Protein AF-A0A2T4TFF2-F1 (afdb_monomer)

Secondary structure (DSSP, 8-state):
--HHHHHHHHHHHHHHHHHHHH------------SS---SEEEEEEEEETTEEEEEEEEEETTEEEEEEEEE-TTS-EEEEEEEEEETTEEEEEEEEEETTTTEEEEEEEETTTTEEEEE------EEE-GGG-BTTTTEEEEEETTS--EEEEEEEE--

Structure (mmCIF, N/CA/C/O backbone):
data_AF-A0A2T4TFF2-F1
#
_entry.id   AF-A0A2T4TFF2-F1
#
loop_
_atom_site.group_PDB
_atom_site.id
_atom_site.type_symbol
_atom_site.label_atom_id
_atom_site.label_alt_id
_atom_site.label_comp_id
_atom_site.label_asym_id
_atom_site.label_entity_id
_atom_site.label_seq_id
_atom_site.pdbx_PDB_ins_code
_atom_site.Cartn_x
_atom_site.Cartn_y
_atom_site.Cartn_z
_atom_site.occupancy
_atom_site.B_iso_or_equiv
_atom_site.auth_seq_id
_atom_site.auth_comp_id
_atom_site.auth_asym_id
_atom_site.auth_atom_id
_atom_site.pdbx_PDB_model_num
ATOM 1 N N . MET A 1 1 ? 38.385 -57.425 -26.312 1.00 52.62 1 MET A N 1
ATOM 2 C CA . MET A 1 1 ? 38.291 -55.953 -26.144 1.00 52.62 1 MET A CA 1
ATOM 3 C C . MET A 1 1 ? 36.878 -55.420 -25.819 1.00 52.62 1 MET A C 1
ATOM 5 O O . MET A 1 1 ? 36.681 -54.221 -25.889 1.00 52.62 1 MET A O 1
ATOM 9 N N . MET A 1 2 ? 35.901 -56.238 -25.387 1.00 53.09 2 MET A N 1
ATOM 10 C CA . MET A 1 2 ? 34.510 -55.776 -25.140 1.00 53.09 2 MET A CA 1
ATOM 11 C C . MET A 1 2 ? 34.148 -55.536 -23.656 1.00 53.09 2 MET A C 1
ATOM 13 O O . MET A 1 2 ? 33.070 -55.033 -23.362 1.00 53.09 2 MET A O 1
ATOM 17 N N . LYS A 1 3 ? 35.029 -55.869 -22.697 1.00 48.22 3 LYS A N 1
ATOM 18 C CA . LYS A 1 3 ? 34.726 -55.764 -21.251 1.00 48.22 3 LYS A CA 1
ATOM 19 C C . LYS A 1 3 ? 34.792 -54.330 -20.701 1.00 48.22 3 LYS A C 1
ATOM 21 O O . LYS A 1 3 ? 34.087 -54.015 -19.749 1.00 48.22 3 LYS A O 1
ATOM 26 N N . HIS A 1 4 ? 35.584 -53.449 -21.315 1.00 52.84 4 HIS A N 1
ATOM 27 C CA . HIS A 1 4 ? 35.738 -52.065 -20.844 1.00 52.84 4 HIS A CA 1
ATOM 28 C C . HIS A 1 4 ? 34.588 -51.141 -21.272 1.00 52.84 4 HIS A C 1
ATOM 30 O O . HIS A 1 4 ? 34.304 -50.176 -20.571 1.00 52.84 4 HIS A O 1
ATOM 36 N N . TYR A 1 5 ? 33.872 -51.472 -22.353 1.00 56.56 5 TYR A N 1
ATOM 37 C CA . TYR A 1 5 ? 32.703 -50.703 -22.799 1.00 56.56 5 TYR A CA 1
ATOM 38 C C . TYR A 1 5 ? 31.529 -50.816 -21.822 1.00 56.56 5 TYR A C 1
ATOM 40 O O . TYR A 1 5 ? 30.890 -49.817 -21.508 1.00 56.56 5 TYR A O 1
ATOM 48 N N . TYR A 1 6 ? 31.294 -52.014 -21.278 1.00 58.41 6 TYR A N 1
ATOM 49 C CA . TYR A 1 6 ? 30.244 -52.233 -20.281 1.00 58.41 6 TYR A CA 1
ATOM 50 C C . TYR A 1 6 ? 30.529 -51.501 -18.967 1.00 58.41 6 TYR A C 1
ATOM 52 O O . TYR A 1 6 ? 29.621 -50.927 -18.375 1.00 58.41 6 TYR A O 1
ATOM 60 N N . SER A 1 7 ? 31.796 -51.464 -18.543 1.00 57.34 7 SER A N 1
ATOM 61 C CA . SER A 1 7 ? 32.205 -50.744 -17.333 1.00 57.34 7 SER A CA 1
ATOM 62 C C . SER A 1 7 ? 32.054 -49.228 -17.477 1.00 57.34 7 SER A C 1
ATOM 64 O O . SER A 1 7 ? 31.716 -48.571 -16.498 1.00 57.34 7 SER A O 1
ATOM 66 N N . LEU A 1 8 ? 32.287 -48.680 -18.675 1.00 60.03 8 LEU A N 1
ATOM 67 C CA . LEU A 1 8 ? 32.142 -47.249 -18.953 1.00 60.03 8 LEU A CA 1
ATOM 68 C C . LEU A 1 8 ? 30.665 -46.831 -19.075 1.00 60.03 8 LEU A C 1
ATOM 70 O O . LEU A 1 8 ? 30.278 -45.755 -18.633 1.00 60.03 8 LEU A O 1
ATOM 74 N N . LEU A 1 9 ? 29.813 -47.695 -19.636 1.00 61.06 9 LEU A N 1
ATOM 75 C CA . LEU A 1 9 ? 28.369 -47.450 -19.691 1.00 61.06 9 LEU A CA 1
ATOM 76 C C . LEU A 1 9 ? 27.735 -47.479 -18.294 1.00 61.06 9 LEU A C 1
ATOM 78 O O . LEU A 1 9 ? 26.882 -46.647 -17.991 1.00 61.06 9 LEU A O 1
ATOM 82 N N . LEU A 1 10 ? 28.182 -48.391 -17.424 1.00 60.69 10 LEU A N 1
ATOM 83 C CA . LEU A 1 10 ? 27.663 -48.495 -16.059 1.00 60.69 10 LEU A CA 1
ATOM 84 C C . LEU A 1 10 ? 28.016 -47.264 -15.208 1.00 60.69 10 LEU A C 1
ATOM 86 O O . LEU A 1 10 ? 27.195 -46.817 -14.408 1.00 60.69 10 LEU A O 1
ATOM 90 N N . THR A 1 11 ? 29.207 -46.683 -15.399 1.00 60.75 11 THR A N 1
ATOM 91 C CA . THR A 1 11 ? 29.626 -45.473 -14.675 1.00 60.75 11 THR A CA 1
ATOM 92 C C . THR A 1 11 ? 28.883 -44.222 -15.144 1.00 60.75 11 THR A C 1
ATOM 94 O O . THR A 1 11 ? 28.524 -43.395 -14.308 1.00 60.75 11 THR A O 1
ATOM 97 N N . ILE A 1 12 ? 28.573 -44.100 -16.441 1.00 63.16 12 ILE A N 1
ATOM 98 C CA . ILE A 1 12 ? 27.781 -42.977 -16.975 1.00 63.16 12 ILE A CA 1
ATOM 99 C C . ILE A 1 12 ? 26.330 -43.037 -16.472 1.00 63.16 12 ILE A C 1
ATOM 101 O O . ILE A 1 12 ? 25.788 -42.018 -16.043 1.00 63.16 12 ILE A O 1
ATOM 105 N N . VAL A 1 13 ? 25.715 -44.226 -16.442 1.00 61.75 13 VAL A N 1
ATOM 106 C CA . VAL A 1 13 ? 24.350 -44.401 -15.908 1.00 61.75 13 VAL A CA 1
ATOM 107 C C . VAL A 1 13 ? 24.291 -44.059 -14.415 1.00 61.75 13 VAL A C 1
ATOM 109 O O . VAL A 1 13 ? 23.373 -43.354 -13.991 1.00 61.75 13 VAL A O 1
ATOM 112 N N . LEU A 1 14 ? 25.296 -44.460 -13.623 1.00 58.66 14 LEU A N 1
ATOM 113 C CA . LEU A 1 14 ? 25.365 -44.080 -12.208 1.00 58.66 14 LEU A CA 1
ATOM 114 C C . LEU A 1 14 ? 25.506 -42.558 -12.023 1.00 58.66 14 LEU A C 1
ATOM 116 O O . LEU A 1 14 ? 24.839 -41.992 -11.159 1.00 58.66 14 LEU A O 1
ATOM 120 N N . LEU A 1 15 ? 26.308 -41.876 -12.852 1.00 56.28 15 LEU A N 1
ATOM 121 C CA . LEU A 1 15 ? 26.469 -40.417 -12.780 1.00 56.28 15 LEU A CA 1
ATOM 122 C C . LEU A 1 15 ? 25.174 -39.659 -13.130 1.00 56.28 15 LEU A C 1
ATOM 124 O O . LEU A 1 15 ? 24.888 -38.617 -12.533 1.00 56.28 15 LEU A O 1
ATOM 128 N N . CYS A 1 16 ? 24.360 -40.179 -14.055 1.00 55.25 16 CYS A N 1
ATOM 129 C CA . CYS A 1 16 ? 23.047 -39.610 -14.371 1.00 55.25 16 CYS A CA 1
ATOM 130 C C . CYS A 1 16 ? 22.041 -39.795 -13.223 1.00 55.25 16 CYS A C 1
ATOM 132 O O . CYS A 1 16 ? 21.279 -38.873 -12.932 1.00 55.25 16 CYS A O 1
ATOM 134 N N . CYS A 1 17 ? 22.063 -40.930 -12.517 1.00 54.12 17 CYS A N 1
ATOM 135 C CA . CYS A 1 17 ? 21.181 -41.161 -11.367 1.00 54.12 17 CYS A CA 1
ATOM 136 C C . CYS A 1 17 ? 21.509 -40.252 -10.169 1.00 54.12 17 CYS A C 1
ATOM 138 O O . CYS A 1 17 ? 20.595 -39.792 -9.478 1.00 54.12 17 CYS A O 1
ATOM 140 N N . VAL A 1 18 ? 22.788 -39.935 -9.937 1.00 53.62 18 VAL A N 1
ATOM 141 C CA . VAL A 1 18 ? 23.190 -39.037 -8.838 1.00 53.62 18 VAL A CA 1
ATOM 142 C C . VAL A 1 18 ? 22.816 -37.576 -9.141 1.00 53.62 18 VAL A C 1
ATOM 144 O O . VAL A 1 18 ? 22.307 -36.886 -8.259 1.00 53.62 18 VAL A O 1
ATOM 147 N N . ASN A 1 19 ? 22.931 -37.120 -10.395 1.00 47.19 19 ASN A N 1
ATOM 148 C CA . ASN A 1 19 ? 22.539 -35.753 -10.782 1.00 47.19 19 ASN A CA 1
ATOM 149 C C . ASN A 1 19 ? 21.015 -35.552 -10.911 1.00 47.19 19 ASN A C 1
ATOM 151 O O . ASN A 1 19 ? 20.511 -34.456 -10.649 1.00 47.19 19 ASN A O 1
ATOM 155 N N . LEU A 1 20 ? 20.254 -36.609 -11.225 1.00 44.94 20 LEU A N 1
ATOM 156 C CA . LEU A 1 20 ? 18.786 -36.559 -11.189 1.00 44.94 20 LEU A CA 1
ATOM 157 C C . LEU A 1 20 ? 18.250 -36.489 -9.746 1.00 44.94 20 LEU A C 1
ATOM 159 O O . LEU A 1 20 ? 17.189 -35.917 -9.499 1.00 44.94 20 LEU A O 1
ATOM 163 N N . SER A 1 21 ? 19.013 -37.016 -8.785 1.00 44.88 21 SER A N 1
ATOM 164 C CA . SER A 1 21 ? 18.689 -36.956 -7.354 1.00 44.88 21 SER A CA 1
ATOM 165 C C . SER A 1 21 ? 19.014 -35.594 -6.727 1.00 44.88 21 SER A C 1
ATOM 167 O O . SER A 1 21 ? 18.373 -35.206 -5.752 1.00 44.88 21 SER A O 1
ATOM 169 N N . TYR A 1 22 ? 19.960 -34.842 -7.306 1.00 42.34 22 TYR A N 1
ATOM 170 C CA . TYR A 1 22 ? 20.359 -33.507 -6.835 1.00 42.34 22 TYR A CA 1
ATOM 171 C C . TYR A 1 22 ? 19.559 -32.352 -7.463 1.00 42.34 22 TYR A C 1
ATOM 173 O O . TYR A 1 22 ? 19.599 -31.232 -6.964 1.00 42.34 22 TYR A O 1
ATOM 181 N N . SER A 1 23 ? 18.761 -32.621 -8.503 1.00 43.69 23 SER A N 1
ATOM 182 C CA . SER A 1 23 ? 17.867 -31.624 -9.124 1.00 43.69 23 SER A CA 1
ATOM 183 C C . SER A 1 23 ? 16.531 -31.443 -8.393 1.00 43.69 23 SER A C 1
ATOM 185 O O . SER A 1 23 ? 15.628 -30.778 -8.895 1.00 43.69 23 SER A O 1
ATOM 187 N N . ARG A 1 24 ? 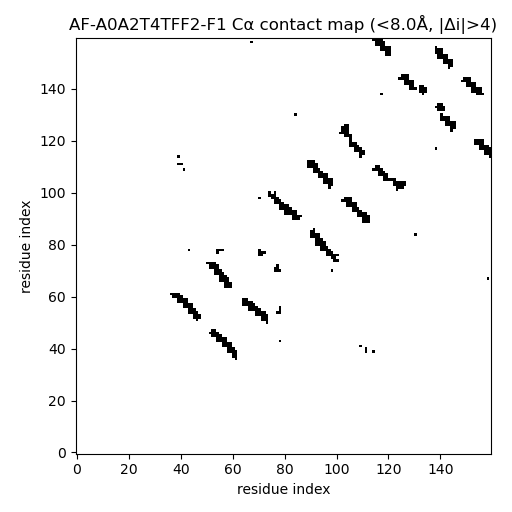16.388 -31.976 -7.175 1.00 41.44 24 ARG A N 1
ATOM 188 C CA . ARG A 1 24 ? 15.315 -31.569 -6.258 1.00 41.44 24 ARG A CA 1
ATOM 189 C C . ARG A 1 24 ? 15.812 -30.472 -5.324 1.00 41.44 24 ARG A C 1
ATOM 191 O O . ARG A 1 24 ? 15.726 -30.592 -4.104 1.00 41.44 24 ARG A O 1
ATOM 198 N N . VAL A 1 25 ? 16.281 -29.370 -5.914 1.00 41.53 25 VAL A N 1
ATOM 199 C CA . VAL A 1 25 ? 16.100 -28.067 -5.271 1.00 41.53 25 VAL A CA 1
ATOM 200 C C . VAL A 1 25 ? 14.594 -27.915 -5.140 1.00 41.53 25 VAL A C 1
ATOM 202 O O . VAL A 1 25 ? 13.861 -27.839 -6.124 1.00 41.53 25 VAL A O 1
ATOM 205 N N . LEU A 1 26 ? 14.150 -28.046 -3.897 1.00 41.81 26 LEU A N 1
ATOM 206 C CA . LEU A 1 26 ? 12.778 -27.872 -3.469 1.00 41.81 26 LEU A CA 1
ATOM 207 C C . LEU A 1 26 ? 12.186 -26.658 -4.205 1.00 41.81 26 LEU A C 1
ATOM 209 O O . LEU A 1 26 ? 12.768 -25.576 -4.095 1.00 41.81 26 LEU A O 1
ATOM 213 N N . PRO A 1 27 ? 11.016 -26.752 -4.872 1.00 44.62 27 PRO A N 1
ATOM 214 C CA . PRO A 1 27 ? 10.168 -25.573 -4.878 1.00 44.62 27 PRO A CA 1
ATOM 215 C C . PRO A 1 27 ? 10.025 -25.225 -3.401 1.00 44.62 27 PRO A C 1
ATOM 217 O O . PRO A 1 27 ? 9.722 -26.127 -2.607 1.00 44.62 27 PRO A O 1
ATOM 220 N N . HIS A 1 28 ? 10.351 -23.985 -3.017 1.00 41.31 28 HIS A N 1
ATOM 221 C CA . HIS A 1 28 ? 10.039 -23.472 -1.689 1.00 41.31 28 HIS A CA 1
ATOM 222 C C . HIS A 1 28 ? 8.700 -24.075 -1.307 1.00 41.31 28 HIS A C 1
ATOM 224 O O . HIS A 1 28 ? 7.711 -23.862 -2.012 1.00 41.31 28 HIS A O 1
ATOM 230 N N . LYS A 1 29 ? 8.702 -24.943 -0.286 1.00 37.41 29 LYS A N 1
ATOM 231 C CA . LYS A 1 29 ? 7.467 -25.469 0.265 1.00 37.41 29 LYS A CA 1
ATOM 232 C C . LYS A 1 29 ? 6.663 -24.219 0.566 1.00 37.41 29 LYS A C 1
ATOM 234 O O . LYS A 1 29 ? 6.981 -23.507 1.516 1.00 37.41 29 LYS A O 1
ATOM 239 N N . ALA A 1 30 ? 5.653 -23.948 -0.257 1.00 47.34 30 ALA A N 1
ATOM 240 C CA . ALA A 1 30 ? 4.482 -23.260 0.209 1.00 47.34 30 ALA A CA 1
ATOM 241 C C . ALA A 1 30 ? 4.091 -24.088 1.424 1.00 47.34 30 ALA A C 1
ATOM 243 O O . ALA A 1 30 ? 3.676 -25.244 1.301 1.00 47.34 30 ALA A O 1
ATOM 244 N N . VAL A 1 31 ? 4.409 -23.564 2.605 1.00 38.59 31 VAL A N 1
ATOM 245 C CA . VAL A 1 31 ? 3.876 -24.079 3.847 1.00 38.59 31 VAL A CA 1
ATOM 246 C C . VAL A 1 31 ? 2.384 -23.896 3.655 1.00 38.59 31 VAL A C 1
ATOM 248 O O . VAL A 1 31 ? 1.858 -22.801 3.821 1.00 38.59 31 VAL A O 1
ATOM 251 N N . ALA A 1 32 ? 1.722 -24.950 3.181 1.00 43.22 32 ALA A N 1
ATOM 252 C CA . ALA A 1 32 ? 0.289 -25.073 3.252 1.00 43.22 32 ALA A CA 1
ATOM 253 C C . ALA A 1 32 ? 0.003 -25.162 4.746 1.00 43.22 32 ALA A C 1
ATOM 255 O O . ALA A 1 32 ? -0.005 -26.238 5.345 1.00 43.22 32 ALA A O 1
ATOM 256 N N . SER A 1 33 ? -0.101 -23.992 5.370 1.00 36.62 33 SER A N 1
ATOM 257 C CA . SER A 1 33 ? -0.682 -23.861 6.683 1.00 36.62 33 SER A CA 1
ATOM 258 C C . SER A 1 33 ? -2.051 -24.530 6.611 1.00 36.62 33 SER A C 1
ATOM 260 O O . SER A 1 33 ? -2.828 -24.332 5.673 1.00 36.62 33 SER A O 1
ATOM 262 N N . SER A 1 34 ? -2.286 -25.416 7.576 1.00 35.25 34 SER A N 1
ATOM 263 C CA . SER A 1 34 ? -3.568 -26.064 7.839 1.00 35.25 34 SER A CA 1
ATOM 264 C C . SER A 1 34 ? -4.727 -25.076 7.622 1.00 35.25 34 SER A C 1
ATOM 266 O O . SER A 1 34 ? -4.567 -23.902 7.966 1.00 35.25 34 SER A O 1
ATOM 268 N N . PRO A 1 35 ? -5.901 -25.488 7.098 1.00 45.00 35 PRO A N 1
ATOM 269 C CA . PRO A 1 35 ? -7.050 -24.603 6.921 1.00 45.00 35 PRO A CA 1
ATOM 270 C C . PRO A 1 35 ? -7.717 -24.306 8.276 1.00 45.00 35 PRO A C 1
ATOM 272 O O . PRO A 1 35 ? -8.910 -24.512 8.467 1.00 45.00 35 PRO A O 1
ATOM 275 N N . GLN A 1 36 ? -6.943 -23.829 9.244 1.00 42.03 36 GLN A N 1
ATOM 276 C CA . GLN A 1 36 ? -7.423 -23.240 10.477 1.00 42.03 36 GLN A CA 1
ATOM 277 C C . GLN A 1 36 ? -7.557 -21.745 10.218 1.00 42.03 36 GLN A C 1
ATOM 279 O O . GLN A 1 36 ? -6.587 -21.008 10.310 1.00 42.03 36 GLN A O 1
ATOM 284 N N . HIS A 1 37 ? -8.765 -21.327 9.827 1.00 44.41 37 HIS A N 1
ATOM 285 C CA . HIS A 1 37 ? -9.207 -19.931 9.863 1.00 44.41 37 HIS A CA 1
ATOM 286 C C . HIS A 1 37 ? -8.152 -18.923 9.365 1.00 44.41 37 HIS A C 1
ATOM 288 O O . HIS A 1 37 ? -7.603 -18.161 10.155 1.00 44.41 37 HIS A O 1
ATOM 294 N N . ALA A 1 38 ? -7.865 -18.896 8.057 1.00 53.94 38 ALA A N 1
ATOM 295 C CA . ALA A 1 38 ? -7.056 -17.814 7.496 1.00 53.94 38 ALA A CA 1
ATOM 296 C C . ALA A 1 38 ? -7.734 -16.478 7.845 1.00 53.94 38 ALA A C 1
ATOM 298 O O . AL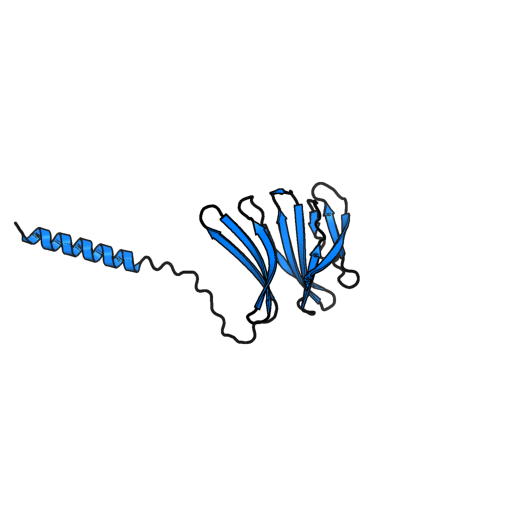A A 1 38 ? -8.815 -16.166 7.335 1.00 53.94 38 ALA A O 1
ATOM 299 N N . SER A 1 39 ? -7.148 -15.750 8.797 1.00 77.44 39 SER A N 1
ATOM 300 C CA . SER A 1 39 ? -7.603 -14.428 9.205 1.00 77.44 39 SER A CA 1
ATOM 301 C C . SER A 1 39 ? -7.479 -13.490 8.011 1.00 77.44 39 SER A C 1
ATOM 303 O O . SER A 1 39 ? -6.623 -13.677 7.145 1.00 77.44 39 SER A O 1
ATOM 305 N N . LYS A 1 40 ? -8.367 -12.500 7.924 1.00 90.38 40 LYS A N 1
ATOM 306 C CA . LYS A 1 40 ? -8.349 -11.546 6.816 1.00 90.38 40 LYS A CA 1
ATOM 307 C C . LYS A 1 40 ? -7.034 -10.774 6.817 1.00 90.38 40 LYS A C 1
ATOM 309 O O . LYS A 1 40 ? -6.673 -10.180 7.837 1.00 90.38 40 LYS A O 1
ATOM 314 N N . HIS A 1 41 ? -6.322 -10.788 5.700 1.00 91.69 41 HIS A N 1
ATOM 315 C CA . HIS A 1 41 ? -4.994 -10.186 5.601 1.00 91.69 41 HIS A CA 1
ATOM 316 C C . HIS A 1 41 ? -4.715 -9.650 4.200 1.00 91.69 41 HIS A C 1
ATOM 318 O O . HIS A 1 41 ? -5.512 -9.812 3.274 1.00 91.69 41 HIS A O 1
ATOM 324 N N . ILE A 1 42 ? -3.571 -8.985 4.074 1.00 95.00 42 ILE A N 1
ATOM 325 C CA . ILE A 1 42 ? -3.031 -8.544 2.798 1.00 95.00 42 ILE A CA 1
ATOM 326 C C . ILE A 1 42 ? -1.810 -9.399 2.471 1.00 95.00 42 ILE A C 1
ATOM 328 O O . ILE A 1 42 ? -0.989 -9.675 3.343 1.00 95.00 42 ILE A O 1
ATOM 332 N N . GLU A 1 43 ? -1.718 -9.829 1.222 1.00 94.88 43 GLU A N 1
ATOM 333 C CA . GLU A 1 43 ? -0.634 -10.650 0.692 1.00 94.88 43 GLU A CA 1
ATOM 334 C C . GLU A 1 43 ? -0.009 -9.927 -0.503 1.00 94.88 43 GLU A C 1
ATOM 336 O O . GLU A 1 43 ? -0.729 -9.405 -1.357 1.00 94.88 43 GLU A O 1
ATOM 341 N N . ILE A 1 44 ? 1.322 -9.906 -0.571 1.00 95.31 44 ILE A N 1
ATOM 342 C CA . ILE A 1 44 ? 2.059 -9.485 -1.764 1.00 95.31 44 ILE A CA 1
ATOM 343 C C . ILE A 1 44 ? 2.495 -10.749 -2.495 1.00 95.31 44 ILE A C 1
ATOM 345 O O . ILE A 1 44 ? 3.050 -11.658 -1.878 1.00 95.31 44 ILE A O 1
ATOM 349 N N . ALA A 1 45 ? 2.255 -10.804 -3.800 1.00 95.12 45 ALA A N 1
ATOM 350 C CA . ALA A 1 45 ? 2.760 -11.874 -4.646 1.00 95.12 45 ALA A CA 1
ATOM 351 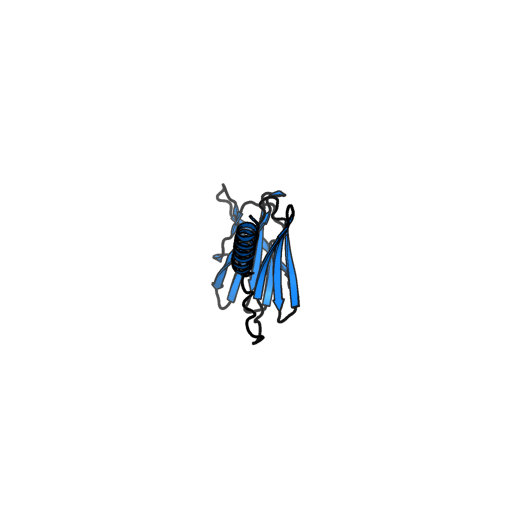C C . ALA A 1 45 ? 3.364 -11.291 -5.920 1.00 95.12 45 ALA A C 1
ATOM 353 O O . ALA A 1 45 ? 2.691 -10.563 -6.654 1.00 95.12 45 ALA A O 1
ATOM 354 N N . THR A 1 46 ? 4.613 -11.657 -6.184 1.00 95.06 46 THR A N 1
ATOM 355 C CA . THR A 1 46 ? 5.343 -11.279 -7.393 1.00 95.06 46 THR A CA 1
ATOM 356 C C . THR A 1 46 ? 5.468 -12.494 -8.296 1.00 95.06 46 THR A C 1
ATOM 358 O O . THR A 1 46 ? 5.844 -13.579 -7.852 1.00 95.06 46 THR A O 1
ATOM 361 N N . PHE A 1 47 ? 5.111 -12.318 -9.564 1.00 93.56 47 PHE A N 1
ATOM 362 C CA . PHE A 1 47 ? 5.236 -13.340 -10.592 1.00 93.56 47 PHE A CA 1
ATOM 363 C C . PHE A 1 47 ? 6.255 -12.879 -11.623 1.00 93.56 47 PHE A C 1
ATOM 365 O O . PHE A 1 47 ? 6.031 -11.881 -12.307 1.00 93.56 47 PHE A O 1
ATOM 372 N N . GLU A 1 48 ? 7.337 -13.640 -11.745 1.00 91.56 48 GLU A N 1
ATOM 373 C CA . GLU A 1 48 ? 8.416 -13.397 -12.697 1.00 91.56 48 GLU A CA 1
ATOM 374 C C . GLU A 1 48 ? 8.433 -14.504 -13.752 1.00 91.56 48 GLU A C 1
ATOM 376 O O . GLU A 1 48 ? 8.408 -15.698 -13.435 1.00 91.56 48 GLU A O 1
ATOM 381 N N . LYS A 1 49 ? 8.461 -14.114 -15.026 1.00 87.69 49 LYS A N 1
ATOM 382 C CA . LYS A 1 49 ? 8.611 -15.035 -16.151 1.00 87.69 49 LYS A CA 1
ATOM 383 C C . LYS A 1 49 ? 9.370 -14.365 -17.290 1.00 87.69 49 LYS A C 1
ATOM 385 O O . LYS A 1 49 ? 8.785 -13.541 -17.976 1.00 87.69 49 LYS A O 1
ATOM 390 N N . ALA A 1 50 ? 10.600 -14.821 -17.538 1.00 80.69 50 ALA A N 1
ATOM 391 C CA . ALA A 1 50 ? 11.501 -14.403 -18.622 1.00 80.69 50 ALA A CA 1
ATOM 392 C C . ALA A 1 50 ? 11.648 -12.874 -18.781 1.00 80.69 50 ALA A C 1
ATOM 394 O O . ALA A 1 50 ? 12.618 -12.331 -18.275 1.00 80.69 50 ALA A O 1
ATOM 395 N N . ASP A 1 51 ? 10.675 -12.208 -19.406 1.00 79.88 51 ASP A N 1
ATOM 396 C CA . ASP A 1 51 ? 10.661 -10.768 -19.705 1.00 79.88 51 ASP A CA 1
ATOM 397 C C . ASP A 1 51 ? 9.445 -10.037 -19.095 1.00 79.88 51 ASP A C 1
ATOM 399 O O . ASP A 1 51 ? 9.057 -8.957 -19.544 1.00 79.88 51 ASP A O 1
ATOM 403 N N . HIS A 1 52 ? 8.766 -10.672 -18.137 1.00 86.94 52 HIS A N 1
ATOM 404 C CA . HIS A 1 52 ? 7.571 -10.139 -17.493 1.00 86.94 52 HIS A CA 1
ATOM 405 C C . HIS A 1 52 ? 7.625 -10.319 -15.979 1.00 86.94 52 HIS A C 1
ATOM 407 O O . HIS A 1 52 ? 7.657 -11.446 -15.475 1.00 86.94 52 HIS A O 1
ATOM 413 N N . CYS A 1 53 ? 7.529 -9.206 -15.267 1.00 94.06 53 CYS A N 1
ATOM 414 C CA . CYS A 1 53 ? 7.456 -9.120 -13.822 1.00 94.06 53 CYS A CA 1
ATOM 415 C C . CYS A 1 53 ? 6.168 -8.395 -13.439 1.00 94.06 53 CYS A C 1
ATOM 417 O O . CYS A 1 53 ? 5.908 -7.263 -13.858 1.00 94.06 53 CYS A O 1
ATOM 419 N N . VAL A 1 54 ? 5.337 -9.039 -12.618 1.00 95.44 54 VAL A N 1
ATOM 420 C CA . VAL A 1 54 ? 4.118 -8.420 -12.090 1.00 95.44 54 VAL A CA 1
ATOM 421 C C . VAL A 1 54 ? 3.988 -8.665 -10.596 1.00 95.44 54 VAL A C 1
ATOM 423 O O . VAL A 1 54 ? 3.853 -9.809 -10.160 1.00 95.44 54 VAL A O 1
ATOM 426 N N . SER A 1 55 ? 3.916 -7.578 -9.835 1.00 96.31 55 SER A N 1
ATOM 427 C CA . SER A 1 55 ? 3.626 -7.587 -8.403 1.00 96.31 55 SER A CA 1
ATOM 428 C C . SER A 1 55 ? 2.152 -7.267 -8.159 1.00 96.31 55 SER A C 1
ATOM 430 O O . SER A 1 55 ? 1.595 -6.293 -8.678 1.00 96.31 55 SER A O 1
ATOM 432 N N . TYR A 1 56 ? 1.504 -8.094 -7.345 1.00 96.31 56 TYR A N 1
ATOM 433 C CA . TYR A 1 56 ? 0.118 -7.932 -6.925 1.00 96.31 56 TYR A CA 1
ATOM 434 C C . TYR A 1 56 ? 0.041 -7.723 -5.419 1.00 96.31 56 TYR A C 1
ATOM 436 O O . TYR A 1 56 ? 0.686 -8.428 -4.648 1.00 96.31 56 TYR A O 1
ATOM 444 N N . LEU A 1 57 ? -0.837 -6.809 -5.013 1.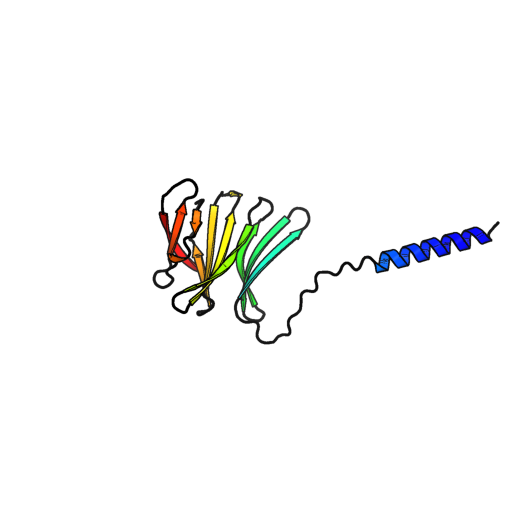00 96.25 57 LEU A N 1
ATOM 445 C CA . LEU A 1 57 ? -1.306 -6.681 -3.641 1.00 96.25 57 LEU A CA 1
ATOM 446 C C . LEU A 1 57 ? -2.714 -7.276 -3.559 1.00 96.25 57 LEU A C 1
ATOM 448 O O . LEU A 1 57 ? -3.641 -6.765 -4.195 1.00 96.25 57 LEU A O 1
ATOM 452 N N . TYR A 1 58 ? -2.886 -8.340 -2.783 1.00 96.25 58 TYR A N 1
ATOM 453 C CA . TYR A 1 58 ? -4.154 -9.040 -2.607 1.00 96.25 58 TYR A CA 1
ATOM 454 C C . TYR A 1 58 ? -4.742 -8.799 -1.224 1.00 96.25 58 TYR A C 1
ATOM 456 O O . TYR A 1 58 ? -4.039 -8.886 -0.228 1.00 96.25 58 TYR A O 1
ATOM 464 N N . HIS A 1 59 ? -6.054 -8.589 -1.158 1.00 95.81 59 HIS A N 1
ATOM 465 C CA . HIS A 1 59 ? -6.837 -8.816 0.052 1.00 95.81 59 HIS A CA 1
ATOM 466 C C . HIS A 1 59 ? -7.319 -10.259 0.053 1.00 95.81 59 HIS A C 1
ATOM 468 O O . HIS A 1 59 ? -7.903 -10.726 -0.928 1.00 95.81 59 HIS A O 1
ATOM 474 N N . VAL A 1 60 ? -7.030 -10.966 1.138 1.00 93.88 60 VAL A N 1
ATOM 475 C CA . VAL A 1 60 ? -7.322 -12.385 1.295 1.00 93.88 60 VAL A CA 1
ATOM 476 C C . VAL A 1 60 ? -8.370 -12.551 2.387 1.00 93.88 60 VAL A C 1
ATOM 478 O O . VAL A 1 60 ? -8.138 -12.192 3.542 1.00 93.88 60 VAL A O 1
ATOM 481 N N . ASP A 1 61 ? -9.512 -13.133 2.023 1.00 90.81 61 ASP A N 1
ATOM 482 C CA . ASP A 1 61 ? -10.563 -13.553 2.952 1.00 90.81 61 ASP A CA 1
ATOM 483 C C . ASP A 1 61 ? -10.842 -15.046 2.745 1.00 90.81 61 ASP A C 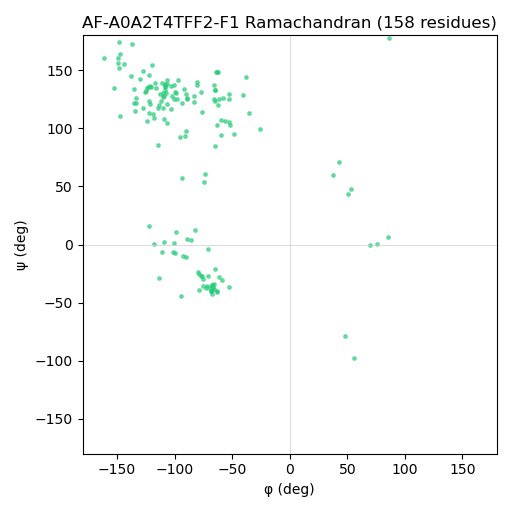1
ATOM 485 O O . ASP A 1 61 ? -11.425 -15.471 1.740 1.00 90.81 61 ASP A O 1
ATOM 489 N N . LYS A 1 62 ? -10.390 -15.867 3.700 1.00 86.25 62 LYS A N 1
ATOM 490 C CA . LYS A 1 62 ? -10.452 -17.335 3.648 1.00 86.25 62 LYS A CA 1
ATOM 491 C C . LYS A 1 62 ? -9.769 -17.902 2.394 1.00 86.25 62 LYS A C 1
ATOM 493 O O . LYS A 1 62 ? -8.562 -18.099 2.390 1.00 86.25 62 LYS A O 1
ATOM 498 N N . ARG A 1 63 ? -10.549 -18.215 1.353 1.00 84.38 63 ARG A N 1
ATOM 499 C CA . ARG A 1 63 ? -10.086 -18.780 0.070 1.00 84.38 63 ARG A CA 1
ATOM 500 C C . ARG A 1 63 ? -10.220 -17.797 -1.094 1.00 84.38 63 ARG A C 1
ATOM 502 O O . ARG A 1 63 ? -9.786 -18.111 -2.197 1.00 84.38 63 ARG A O 1
ATOM 509 N N . ALA A 1 64 ? -10.834 -16.637 -0.869 1.00 89.75 64 ALA A N 1
ATOM 510 C CA . ALA A 1 64 ? -10.979 -15.607 -1.882 1.00 89.75 64 ALA A CA 1
ATOM 511 C C . ALA A 1 64 ? -9.774 -14.664 -1.831 1.00 89.75 64 ALA A C 1
ATOM 513 O O . ALA A 1 64 ? -9.434 -14.147 -0.767 1.00 89.75 64 ALA A O 1
ATOM 514 N N . LYS A 1 65 ? -9.157 -14.424 -2.991 1.00 93.31 65 LYS A N 1
ATOM 515 C CA . LYS A 1 65 ? -8.155 -13.372 -3.180 1.00 93.31 65 LYS A CA 1
ATOM 516 C C . LYS A 1 65 ? -8.737 -12.297 -4.084 1.00 93.31 65 LYS A C 1
ATOM 518 O O . LYS A 1 65 ? -9.149 -12.582 -5.208 1.00 93.31 65 LYS A O 1
ATOM 523 N N . ARG A 1 66 ? -8.762 -11.059 -3.605 1.00 94.00 66 ARG A N 1
ATOM 524 C CA . ARG A 1 66 ? -9.184 -9.886 -4.370 1.00 94.00 66 ARG A CA 1
ATOM 525 C C . ARG A 1 66 ? -7.973 -9.008 -4.649 1.00 94.00 66 ARG A C 1
ATOM 527 O O . ARG A 1 66 ? -7.282 -8.610 -3.719 1.00 94.00 66 ARG A O 1
ATOM 534 N N . VAL A 1 67 ? -7.737 -8.668 -5.916 1.00 95.00 67 VAL A N 1
ATOM 535 C CA . VAL A 1 67 ? -6.685 -7.708 -6.286 1.00 95.00 67 VAL A CA 1
ATOM 536 C C . VAL A 1 67 ? -7.042 -6.333 -5.720 1.00 95.00 67 VAL A C 1
ATOM 538 O O . VAL A 1 67 ? -8.114 -5.794 -6.004 1.00 95.00 67 VAL A O 1
ATOM 541 N N . VAL A 1 68 ? -6.136 -5.774 -4.925 1.00 94.62 68 VAL A N 1
ATOM 542 C CA . VAL A 1 68 ? -6.185 -4.396 -4.424 1.00 94.62 68 VAL A CA 1
ATOM 543 C C . VAL A 1 68 ? -5.385 -3.484 -5.341 1.00 94.62 68 VAL A C 1
ATOM 545 O O . VAL A 1 68 ? -5.859 -2.408 -5.701 1.00 94.62 68 VAL A O 1
ATOM 548 N N . TYR A 1 69 ? -4.191 -3.929 -5.737 1.00 94.25 69 TYR A N 1
ATOM 549 C CA . TYR A 1 69 ? -3.319 -3.210 -6.657 1.00 94.25 69 TYR A CA 1
ATOM 550 C C . TYR A 1 69 ? -2.492 -4.186 -7.501 1.00 94.25 69 TYR A C 1
ATOM 552 O O . TYR A 1 69 ? -2.204 -5.300 -7.063 1.00 94.25 69 TYR A O 1
ATOM 560 N N . LYS A 1 70 ? -2.123 -3.763 -8.710 1.00 94.56 70 LYS A N 1
ATOM 561 C CA . LYS A 1 70 ? -1.255 -4.487 -9.645 1.00 94.56 70 LYS A CA 1
ATOM 562 C C . LYS A 1 70 ? -0.246 -3.494 -10.208 1.00 94.56 70 LYS A C 1
ATOM 564 O O . LYS A 1 70 ? -0.655 -2.420 -10.646 1.00 94.56 70 LYS A O 1
ATOM 569 N N . ILE A 1 71 ? 1.025 -3.871 -10.245 1.00 94.56 71 ILE A N 1
ATOM 570 C CA . ILE A 1 71 ? 2.075 -3.092 -10.899 1.00 94.56 71 ILE A CA 1
ATOM 571 C C . ILE A 1 71 ? 3.013 -4.014 -11.678 1.00 94.56 71 ILE A C 1
ATOM 573 O O . ILE A 1 71 ? 3.231 -5.158 -11.280 1.00 94.56 71 ILE A O 1
ATOM 577 N N . TYR A 1 72 ? 3.505 -3.538 -12.819 1.00 94.50 72 TYR A N 1
ATOM 578 C CA . TYR A 1 72 ? 4.552 -4.223 -13.574 1.00 94.50 72 TYR A CA 1
ATOM 579 C C . TYR A 1 72 ? 5.887 -3.829 -12.961 1.00 94.50 72 TYR A C 1
ATOM 581 O O . TYR A 1 72 ? 6.100 -2.641 -12.780 1.00 94.50 72 TYR A O 1
ATOM 589 N N . CYS A 1 73 ? 6.728 -4.796 -12.606 1.00 93.56 73 CYS A N 1
ATOM 590 C CA . CYS A 1 73 ? 8.004 -4.557 -11.924 1.00 93.56 73 CYS A CA 1
ATOM 591 C C . CYS A 1 73 ? 9.218 -4.599 -12.863 1.00 93.56 73 CYS A C 1
ATOM 593 O O . CYS A 1 73 ? 10.340 -4.376 -12.419 1.00 93.56 73 CYS A O 1
ATOM 595 N N . ASP A 1 74 ? 9.001 -4.819 -14.166 1.00 93.00 74 ASP A N 1
ATOM 596 C CA . ASP A 1 74 ? 10.066 -4.827 -15.181 1.00 93.00 74 ASP A CA 1
ATOM 597 C C . ASP A 1 74 ? 10.789 -3.473 -15.290 1.00 93.00 74 ASP A C 1
ATOM 599 O O . ASP A 1 74 ? 11.960 -3.414 -15.655 1.00 93.00 74 ASP A O 1
ATOM 603 N N . ASP A 1 75 ? 10.100 -2.377 -14.959 1.00 92.00 75 ASP A N 1
ATOM 604 C CA . ASP A 1 75 ? 10.639 -1.014 -14.974 1.00 92.00 75 ASP A CA 1
ATOM 605 C C . ASP A 1 75 ? 11.284 -0.598 -13.637 1.00 92.00 75 ASP A C 1
ATOM 607 O O . ASP A 1 75 ? 11.698 0.550 -13.487 1.00 92.00 75 ASP A O 1
ATOM 611 N N . GLY A 1 76 ? 11.378 -1.514 -12.666 1.00 91.94 76 GLY A N 1
ATOM 612 C CA . GLY A 1 76 ? 11.859 -1.230 -11.312 1.00 91.94 76 GLY A CA 1
ATOM 613 C C . GLY A 1 76 ? 10.783 -0.714 -10.352 1.00 91.94 76 GLY A C 1
ATOM 614 O O . GLY A 1 76 ? 11.104 -0.343 -9.222 1.00 91.94 76 GLY A O 1
ATOM 615 N N . SER A 1 77 ? 9.512 -0.687 -10.763 1.00 94.06 77 SER A N 1
ATOM 616 C CA . SER A 1 77 ? 8.396 -0.472 -9.840 1.00 94.06 77 SER A CA 1
ATOM 617 C C . SER A 1 77 ? 8.284 -1.606 -8.821 1.00 94.06 77 SER A C 1
ATOM 619 O O . SER A 1 77 ? 8.536 -2.768 -9.136 1.00 94.06 77 SER A O 1
ATOM 621 N N . ASP A 1 78 ? 7.823 -1.293 -7.612 1.00 94.81 78 ASP A N 1
ATOM 622 C CA . ASP A 1 78 ? 7.773 -2.267 -6.520 1.00 94.81 78 ASP A CA 1
ATOM 623 C C . ASP A 1 78 ? 6.610 -2.018 -5.548 1.00 94.81 78 ASP A C 1
ATOM 625 O O . ASP A 1 78 ? 6.036 -0.925 -5.489 1.00 94.81 78 ASP A O 1
ATOM 629 N N . ILE A 1 79 ? 6.256 -3.057 -4.788 1.00 95.94 79 ILE A N 1
ATOM 630 C CA . ILE A 1 79 ? 5.312 -3.009 -3.674 1.00 95.94 79 ILE A CA 1
ATOM 631 C C . ILE A 1 79 ? 6.052 -3.395 -2.392 1.00 95.94 79 ILE A C 1
ATOM 633 O O . ILE A 1 79 ? 6.326 -4.567 -2.140 1.00 95.94 79 ILE A O 1
ATOM 637 N N . THR A 1 80 ? 6.270 -2.415 -1.526 1.00 94.69 80 THR A N 1
ATOM 638 C CA . THR A 1 80 ? 7.009 -2.573 -0.273 1.00 94.69 80 THR A CA 1
ATOM 639 C C . THR A 1 80 ? 6.055 -2.657 0.913 1.00 94.69 80 THR A C 1
ATOM 641 O O . THR A 1 80 ? 5.229 -1.766 1.127 1.00 94.69 80 THR A O 1
ATOM 644 N N . ASP A 1 81 ? 6.196 -3.688 1.748 1.00 94.56 81 ASP A N 1
ATOM 645 C CA . ASP A 1 81 ? 5.543 -3.734 3.060 1.00 94.56 81 ASP A CA 1
ATOM 646 C C . ASP A 1 81 ? 6.288 -2.829 4.057 1.00 94.56 81 ASP A C 1
ATOM 648 O O . ASP A 1 81 ? 7.428 -3.093 4.438 1.00 94.56 81 ASP A O 1
ATOM 652 N N . LEU A 1 82 ? 5.638 -1.751 4.507 1.00 91.81 82 LEU A N 1
ATOM 653 C CA . LEU A 1 82 ? 6.189 -0.824 5.503 1.00 91.81 82 LEU A CA 1
ATOM 654 C C . LEU A 1 82 ? 5.940 -1.276 6.953 1.00 91.81 82 LEU A C 1
ATOM 656 O O . LEU A 1 82 ? 6.273 -0.536 7.896 1.00 91.81 82 LEU A O 1
ATOM 660 N N . GLY A 1 83 ? 5.340 -2.452 7.135 1.00 89.31 83 GLY A N 1
ATOM 661 C CA . GLY A 1 83 ? 5.083 -3.102 8.409 1.00 89.31 83 GLY A CA 1
ATOM 662 C C . GLY A 1 83 ? 3.785 -2.671 9.094 1.00 89.31 83 GLY A C 1
ATOM 663 O O . GLY A 1 83 ? 3.045 -1.786 8.648 1.00 89.31 83 GLY A O 1
ATOM 664 N N . SER A 1 84 ? 3.527 -3.301 10.243 1.00 89.69 84 SER A N 1
ATOM 665 C CA . SER A 1 84 ? 2.351 -3.018 11.063 1.00 89.69 84 SER A CA 1
ATOM 666 C C . SER A 1 84 ? 2.542 -1.769 11.928 1.00 89.69 84 SER A C 1
ATOM 668 O O . SER A 1 84 ? 3.583 -1.562 12.552 1.00 89.69 84 SER A O 1
ATOM 670 N N . TYR A 1 85 ? 1.496 -0.957 12.040 1.00 89.31 85 TYR A N 1
ATOM 671 C CA . TYR A 1 85 ? 1.443 0.237 12.871 1.00 89.31 85 TYR A CA 1
ATOM 672 C C . TYR A 1 85 ? 0.211 0.202 13.775 1.00 89.31 85 TYR A C 1
ATOM 674 O O . TYR A 1 85 ? -0.929 0.206 13.308 1.00 89.31 85 TYR A O 1
ATOM 682 N N . LYS A 1 86 ? 0.439 0.179 15.091 1.00 88.50 86 LYS A N 1
ATOM 683 C CA . LYS A 1 86 ? -0.630 0.195 16.093 1.00 88.50 86 LYS A CA 1
ATOM 684 C C . LYS A 1 86 ? -0.838 1.607 16.620 1.00 88.50 86 LYS A C 1
ATOM 686 O O . LYS A 1 86 ? 0.097 2.220 17.130 1.00 88.50 86 LYS A O 1
ATOM 691 N N . ARG A 1 87 ? -2.068 2.118 16.539 1.00 81.44 87 ARG A N 1
ATOM 692 C CA . ARG A 1 87 ? -2.421 3.435 17.088 1.00 81.44 87 ARG A CA 1
ATOM 693 C C . ARG A 1 87 ? -3.888 3.505 17.475 1.00 81.44 87 ARG A C 1
ATOM 695 O O . ARG A 1 87 ? -4.745 3.123 16.686 1.00 81.44 87 ARG A O 1
ATOM 702 N N . SER A 1 88 ? -4.174 4.050 18.660 1.00 80.00 88 SER A N 1
ATOM 703 C CA . SER A 1 88 ? -5.545 4.318 19.130 1.00 80.00 88 SER A CA 1
ATOM 704 C C . SER A 1 88 ? -6.471 3.097 19.001 1.00 80.00 88 SER A C 1
ATOM 706 O O . SER A 1 88 ? -7.587 3.210 18.505 1.00 80.00 88 SER A O 1
ATOM 708 N N . GLY A 1 89 ? -5.973 1.913 19.377 1.00 79.19 89 GLY A N 1
ATOM 709 C CA . GLY A 1 89 ? -6.713 0.648 19.286 1.00 79.19 89 GLY A CA 1
ATOM 710 C C . GLY A 1 89 ? -6.835 0.049 17.880 1.00 79.19 89 GLY A C 1
ATOM 711 O O . GLY A 1 89 ? -7.420 -1.019 17.739 1.00 79.19 89 GLY A O 1
ATOM 712 N N . LYS A 1 90 ? -6.275 0.689 16.846 1.00 84.81 90 LYS A N 1
ATOM 713 C CA . LYS A 1 90 ? -6.263 0.172 15.471 1.00 84.81 90 LYS A CA 1
ATOM 714 C C . LYS A 1 90 ? -4.956 -0.543 15.157 1.00 84.81 90 LYS A C 1
ATOM 716 O O . LYS A 1 90 ? -3.887 -0.071 15.552 1.00 84.81 90 LYS A O 1
ATOM 721 N N . SER A 1 91 ? -5.048 -1.639 14.408 1.00 90.69 91 SER A N 1
ATOM 722 C CA . SER A 1 91 ? -3.909 -2.350 13.823 1.00 90.69 91 SER A CA 1
ATOM 723 C C . SER A 1 91 ? -3.877 -2.091 12.322 1.00 90.69 91 SER A C 1
ATOM 725 O O . SER A 1 91 ? -4.698 -2.630 11.582 1.00 90.69 91 SER A O 1
ATOM 727 N N . LEU A 1 92 ? -2.957 -1.235 11.881 1.00 93.81 92 LEU A N 1
ATOM 728 C CA . LEU A 1 92 ? -2.816 -0.860 10.479 1.00 93.81 92 LEU A CA 1
ATOM 729 C C . LEU A 1 92 ? -1.667 -1.634 9.840 1.00 93.81 92 LEU A C 1
ATOM 731 O O . LEU A 1 92 ? -0.601 -1.724 10.436 1.00 93.81 92 LEU A O 1
ATOM 735 N N . GLN A 1 93 ? -1.855 -2.125 8.623 1.00 94.88 93 GLN A N 1
ATOM 736 C CA . GLN A 1 93 ? -0.774 -2.577 7.753 1.00 94.88 93 GLN A CA 1
ATOM 737 C C . GLN A 1 93 ? -0.622 -1.573 6.617 1.00 94.88 93 GLN A C 1
ATOM 739 O O . GLN A 1 93 ? -1.625 -1.094 6.080 1.00 94.88 93 GLN A O 1
ATOM 744 N N . ILE A 1 94 ? 0.611 -1.204 6.288 1.00 94.19 94 ILE A N 1
ATOM 745 C CA . ILE A 1 94 ? 0.884 -0.122 5.346 1.00 94.19 94 ILE A CA 1
ATOM 746 C C . ILE A 1 94 ? 1.797 -0.649 4.252 1.00 94.19 94 ILE A C 1
ATOM 748 O O . ILE A 1 94 ? 2.844 -1.211 4.543 1.00 94.19 94 ILE A O 1
ATOM 752 N N . TYR A 1 95 ? 1.421 -0.385 3.010 1.00 95.00 95 TYR A N 1
ATOM 753 C CA . TYR A 1 95 ? 2.185 -0.737 1.826 1.00 95.00 95 TYR A CA 1
ATOM 754 C C . TYR A 1 95 ? 2.504 0.524 1.038 1.00 95.00 95 TYR A C 1
ATOM 756 O O . TYR A 1 95 ? 1.638 1.387 0.868 1.00 95.00 95 TYR A O 1
ATOM 764 N N . GLU A 1 96 ? 3.737 0.624 0.572 1.00 92.94 96 GLU A N 1
ATOM 765 C CA . GLU A 1 96 ? 4.190 1.642 -0.366 1.00 92.94 96 GLU A CA 1
ATOM 766 C C . GLU A 1 96 ? 4.296 1.011 -1.749 1.00 92.94 96 GLU A C 1
ATOM 768 O O . GLU A 1 96 ? 4.762 -0.114 -1.888 1.00 92.94 96 GLU A O 1
ATOM 773 N N . ILE A 1 97 ? 3.829 1.718 -2.766 1.00 93.56 97 ILE A N 1
ATOM 774 C CA . ILE A 1 97 ? 3.936 1.302 -4.156 1.00 93.56 97 ILE A CA 1
ATOM 775 C C . ILE A 1 97 ? 4.755 2.368 -4.864 1.00 93.56 97 ILE A C 1
ATOM 777 O O . ILE A 1 97 ? 4.278 3.496 -5.014 1.00 93.56 97 ILE A O 1
ATOM 781 N N . TYR A 1 98 ? 5.962 2.010 -5.289 1.00 92.00 98 TYR A N 1
ATOM 782 C CA . TYR A 1 98 ? 6.769 2.845 -6.167 1.00 92.00 98 TYR A CA 1
ATOM 783 C C . TYR A 1 98 ? 6.433 2.508 -7.616 1.00 92.00 98 TYR A C 1
ATOM 785 O O . TYR A 1 98 ? 6.485 1.346 -8.008 1.00 92.00 98 TYR A O 1
ATOM 793 N N . ASN A 1 99 ? 6.062 3.519 -8.398 1.00 91.38 99 ASN A N 1
ATOM 794 C CA . ASN A 1 99 ? 5.855 3.406 -9.834 1.00 91.38 99 ASN A CA 1
ATOM 795 C C . ASN A 1 99 ? 6.985 4.143 -10.553 1.00 91.38 99 ASN A C 1
ATOM 797 O O . ASN A 1 99 ? 6.993 5.377 -10.554 1.00 91.38 99 ASN A O 1
ATOM 801 N N . ALA A 1 100 ? 7.891 3.387 -11.171 1.00 90.88 100 ALA A N 1
ATOM 802 C CA . ALA A 1 100 ? 9.060 3.917 -11.859 1.00 90.88 100 ALA A CA 1
ATOM 803 C C . ALA A 1 100 ? 8.680 4.693 -13.129 1.00 90.88 100 ALA A C 1
ATOM 805 O O . ALA A 1 100 ? 9.204 5.780 -13.358 1.00 90.88 100 ALA A O 1
ATOM 806 N N . SER A 1 101 ? 7.697 4.218 -13.907 1.00 88.62 101 SER A N 1
ATOM 807 C CA . SER A 1 101 ? 7.233 4.917 -15.122 1.00 88.62 101 SER A CA 1
ATOM 808 C C . SER A 1 101 ? 6.715 6.340 -14.869 1.00 88.62 101 SER A C 1
ATOM 810 O O . SER A 1 101 ? 6.805 7.205 -15.739 1.00 88.62 101 SER A O 1
ATOM 812 N N . ALA A 1 102 ? 6.157 6.582 -13.680 1.00 87.62 102 ALA A N 1
ATOM 813 C CA . ALA A 1 102 ? 5.590 7.867 -13.279 1.00 87.62 102 ALA A CA 1
ATOM 814 C C . ALA A 1 102 ? 6.423 8.590 -12.210 1.00 87.62 102 ALA A C 1
ATOM 816 O O . ALA A 1 102 ? 5.980 9.631 -11.725 1.00 87.62 102 ALA A O 1
ATOM 817 N N . ASP A 1 103 ? 7.552 8.001 -11.809 1.00 86.12 103 ASP A N 1
ATOM 818 C CA . ASP A 1 103 ? 8.384 8.400 -10.674 1.00 86.12 103 ASP A CA 1
ATOM 819 C C . ASP A 1 103 ? 7.563 8.879 -9.464 1.00 86.12 103 ASP A C 1
ATOM 821 O O . ASP A 1 103 ? 7.568 10.040 -9.046 1.00 86.12 103 ASP A O 1
ATOM 825 N N . SER A 1 104 ? 6.713 7.984 -8.961 1.00 86.62 104 SER A N 1
ATOM 826 C CA . SER A 1 104 ? 5.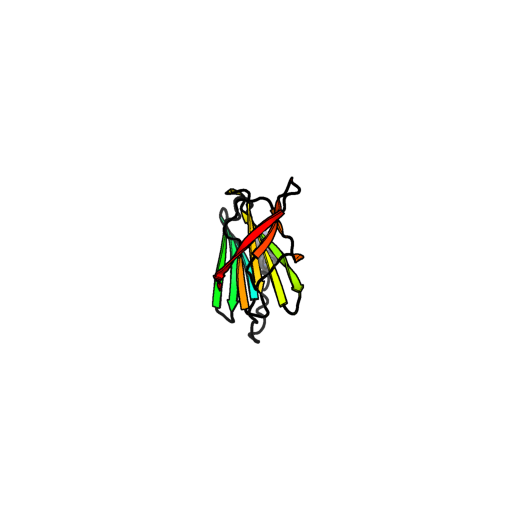687 8.351 -7.986 1.00 86.62 104 SER A CA 1
ATOM 827 C C . SER A 1 104 ? 5.439 7.275 -6.947 1.00 86.62 104 SER A C 1
ATOM 829 O O . SER A 1 104 ? 5.665 6.089 -7.181 1.00 86.62 104 SER A O 1
ATOM 831 N N . TYR A 1 105 ? 4.932 7.709 -5.794 1.00 89.62 105 TYR A N 1
ATOM 832 C CA . TYR A 1 105 ? 4.618 6.837 -4.672 1.00 89.62 105 TYR A CA 1
ATOM 833 C C . TYR A 1 105 ? 3.117 6.846 -4.393 1.00 89.62 105 TYR A C 1
ATOM 835 O O . TYR A 1 105 ? 2.475 7.900 -4.325 1.00 89.62 105 TYR A O 1
ATOM 843 N N . LEU A 1 106 ? 2.560 5.657 -4.186 1.00 91.38 106 LEU A N 1
ATOM 844 C CA . LEU A 1 106 ? 1.213 5.456 -3.672 1.00 91.38 106 LEU A CA 1
ATOM 845 C C . LEU A 1 106 ? 1.283 4.673 -2.366 1.00 91.38 106 LEU A C 1
ATOM 847 O O . LEU A 1 106 ? 2.201 3.892 -2.141 1.00 91.38 106 LEU A O 1
ATOM 851 N N . TYR A 1 107 ? 0.276 4.850 -1.518 1.00 92.94 107 TYR A N 1
ATOM 852 C CA . TYR A 1 107 ? 0.181 4.122 -0.260 1.00 92.94 107 TYR A CA 1
ATOM 853 C C . TYR A 1 107 ? -1.139 3.375 -0.173 1.00 92.94 107 TYR A C 1
ATOM 855 O O . TYR A 1 107 ? -2.201 3.949 -0.434 1.00 92.94 107 TYR A O 1
ATOM 863 N N . VAL A 1 108 ? -1.072 2.116 0.253 1.00 94.62 108 VAL A N 1
ATOM 864 C CA . VAL A 1 108 ? -2.231 1.313 0.648 1.00 94.62 108 VAL A CA 1
ATOM 865 C C . VAL A 1 108 ? -2.184 1.100 2.155 1.00 94.62 108 VAL A C 1
ATOM 867 O O . VAL A 1 108 ? -1.164 0.710 2.710 1.00 94.62 108 VAL A O 1
ATOM 870 N N . ILE A 1 109 ? -3.296 1.371 2.828 1.00 95.25 109 ILE A N 1
ATOM 871 C CA . ILE A 1 109 ? -3.455 1.219 4.273 1.00 95.25 109 ILE A CA 1
ATOM 872 C C . ILE A 1 109 ? -4.600 0.245 4.516 1.00 95.25 109 ILE A C 1
ATOM 874 O O . ILE A 1 109 ? -5.735 0.498 4.114 1.00 95.25 109 ILE A O 1
ATOM 878 N N . TYR A 1 110 ? -4.304 -0.852 5.201 1.00 95.44 110 TYR A N 1
ATOM 879 C CA . TYR A 1 110 ? -5.275 -1.848 5.629 1.00 95.44 110 TYR A CA 1
ATOM 880 C C . TYR A 1 110 ? -5.511 -1.733 7.135 1.00 95.44 110 TYR A C 1
ATOM 882 O O . TYR A 1 110 ? -4.577 -1.859 7.920 1.00 95.44 110 TYR A O 1
ATOM 890 N N . ASP A 1 111 ? -6.753 -1.484 7.544 1.00 94.19 111 ASP A N 1
ATOM 891 C CA . ASP A 1 111 ? -7.173 -1.538 8.945 1.00 94.19 111 ASP A CA 1
ATOM 892 C C . ASP A 1 111 ? -7.651 -2.954 9.271 1.00 94.19 111 ASP A C 1
ATOM 894 O O . ASP A 1 111 ? -8.803 -3.304 9.013 1.00 94.19 111 ASP A O 1
ATOM 898 N N . ALA A 1 112 ? -6.768 -3.759 9.864 1.00 91.06 112 ALA A N 1
ATOM 899 C CA . ALA A 1 112 ? -7.054 -5.147 10.222 1.00 91.06 112 ALA A CA 1
ATOM 900 C C . ALA A 1 112 ? -8.152 -5.275 11.291 1.00 91.06 112 ALA A C 1
ATOM 902 O O . ALA A 1 112 ? -8.787 -6.318 11.412 1.00 91.06 112 ALA A O 1
ATOM 903 N N . SER A 1 113 ? -8.399 -4.210 12.057 1.00 89.56 113 SER A N 1
ATOM 904 C CA . SER A 1 113 ? -9.434 -4.171 13.098 1.00 89.56 113 SER A CA 1
ATOM 905 C C . SER A 1 113 ? -10.839 -4.040 12.508 1.00 89.56 113 SER A C 1
ATOM 907 O O . SER A 1 113 ? -11.803 -4.496 13.117 1.00 89.56 113 SER A O 1
ATOM 909 N N . THR A 1 114 ? -10.967 -3.398 11.342 1.00 91.75 114 THR A N 1
ATOM 910 C CA . THR A 1 114 ? -12.265 -3.170 10.685 1.00 91.75 114 THR A CA 1
ATOM 911 C C . THR A 1 114 ? -12.397 -3.831 9.317 1.00 91.75 114 THR A C 1
ATOM 913 O O . THR A 1 114 ? -13.457 -3.715 8.705 1.00 91.75 114 THR A O 1
ATOM 916 N N . ASP A 1 115 ? -11.355 -4.532 8.865 1.00 93.06 115 ASP A N 1
ATOM 917 C CA . ASP A 1 115 ? -11.253 -5.161 7.548 1.00 93.06 115 ASP A CA 1
ATOM 918 C C . ASP A 1 115 ? -11.526 -4.178 6.397 1.00 93.06 115 ASP A C 1
ATOM 920 O O . ASP A 1 115 ? -12.323 -4.426 5.494 1.00 93.06 115 ASP A O 1
ATOM 924 N N . LYS A 1 116 ? -10.894 -3.002 6.462 1.00 94.00 116 LYS A N 1
ATOM 925 C CA . LYS A 1 116 ? -11.059 -1.945 5.454 1.00 94.00 116 LYS A CA 1
ATOM 926 C C . LYS A 1 116 ? -9.740 -1.597 4.803 1.00 94.00 116 LYS A C 1
ATOM 928 O O . LYS A 1 116 ? -8.733 -1.399 5.483 1.00 94.00 116 LYS A O 1
ATOM 933 N N . GLY A 1 117 ? -9.775 -1.464 3.484 1.00 94.69 117 GLY A N 1
ATOM 934 C CA . GLY A 1 117 ? -8.638 -1.043 2.681 1.00 94.69 117 GLY A CA 1
ATOM 935 C C . GLY A 1 117 ? -8.808 0.381 2.185 1.00 94.69 117 GLY A C 1
ATOM 936 O O . GLY A 1 117 ? -9.877 0.776 1.711 1.00 94.69 117 GLY A O 1
ATOM 937 N N . TYR A 1 118 ? -7.728 1.143 2.235 1.00 95.31 118 TYR A N 1
ATOM 938 C CA . TYR A 1 118 ? -7.657 2.517 1.770 1.00 95.31 118 TYR A CA 1
ATOM 939 C C . TYR A 1 118 ? -6.443 2.686 0.866 1.00 95.31 118 TYR A C 1
ATOM 941 O O . TYR A 1 118 ? -5.392 2.129 1.153 1.00 95.31 118 TYR A O 1
ATOM 949 N N . LEU A 1 119 ? -6.561 3.480 -0.194 1.00 93.56 119 LEU A N 1
ATOM 950 C CA . LEU A 1 119 ? -5.432 3.865 -1.040 1.00 93.56 119 LEU A CA 1
ATOM 951 C C . LEU A 1 119 ? -5.358 5.375 -1.205 1.00 93.56 119 LEU A C 1
ATOM 953 O O . LEU A 1 119 ? -6.384 6.057 -1.193 1.00 93.56 119 LEU A O 1
ATOM 957 N N . THR A 1 120 ? -4.164 5.922 -1.380 1.00 91.06 120 THR A N 1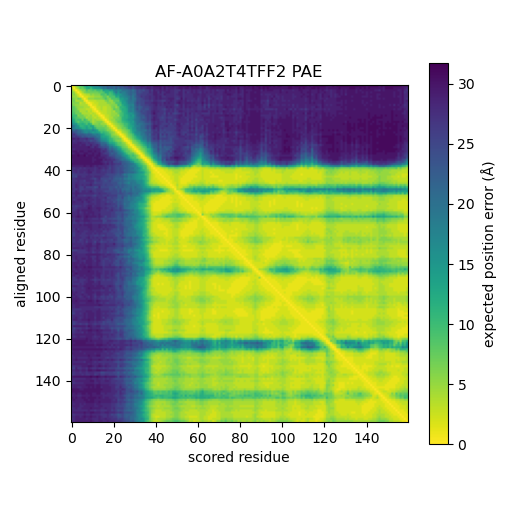
ATOM 958 C CA . THR A 1 120 ? -4.011 7.325 -1.778 1.00 91.06 120 THR A CA 1
ATOM 959 C C . THR A 1 120 ? -4.581 7.535 -3.170 1.00 91.06 120 THR A C 1
ATOM 961 O O . THR A 1 120 ? -4.283 6.770 -4.086 1.00 91.06 120 THR A O 1
ATOM 964 N N . ARG A 1 121 ? -5.387 8.586 -3.364 1.00 78.88 121 ARG A N 1
ATOM 965 C CA . ARG A 1 121 ? -5.742 8.995 -4.731 1.00 78.88 121 ARG A CA 1
ATOM 966 C C . ARG A 1 121 ? -4.449 9.306 -5.486 1.00 78.88 121 ARG A C 1
ATOM 968 O O . ARG A 1 121 ? -3.650 10.078 -4.972 1.00 78.88 121 ARG A O 1
ATOM 975 N N . THR A 1 122 ? -4.280 8.664 -6.642 1.00 60.94 122 THR A N 1
ATOM 976 C CA . THR A 1 122 ? -3.133 8.734 -7.567 1.00 60.94 122 THR A CA 1
ATOM 977 C C . THR A 1 122 ? -2.379 10.059 -7.461 1.00 60.94 122 THR A C 1
ATOM 979 O O . THR A 1 122 ? -2.836 11.072 -7.993 1.00 60.94 122 THR A O 1
ATOM 982 N N . SER A 1 123 ? -1.261 10.063 -6.734 1.00 62.16 123 SER A N 1
ATOM 983 C CA . SER A 1 123 ? -0.399 11.232 -6.587 1.00 62.16 123 SER A CA 1
ATOM 984 C C . SER A 1 123 ? 0.904 10.987 -7.331 1.00 62.16 123 SER A C 1
ATOM 986 O O . SER A 1 123 ? 1.651 10.088 -6.964 1.00 62.16 123 SER A O 1
ATOM 988 N N . SER A 1 124 ? 1.187 11.805 -8.343 1.00 62.56 124 SER A N 1
ATOM 989 C CA . SER A 1 124 ? 2.481 11.897 -9.032 1.00 62.56 124 SER A CA 1
ATOM 990 C C . SER A 1 124 ? 3.507 12.611 -8.139 1.00 62.56 124 SER A C 1
ATOM 992 O O . SER A 1 124 ? 3.916 13.738 -8.418 1.00 62.56 124 SER A O 1
ATOM 994 N N . MET A 1 125 ? 3.787 12.048 -6.964 1.00 67.38 125 MET A N 1
ATOM 995 C CA . MET A 1 125 ? 4.545 12.731 -5.918 1.00 67.38 125 MET A CA 1
ATOM 996 C C . MET A 1 125 ? 5.597 11.794 -5.334 1.00 67.38 125 MET A C 1
ATOM 998 O O . MET A 1 125 ? 5.260 10.817 -4.663 1.00 67.38 125 MET A O 1
ATOM 1002 N N . GLU A 1 126 ? 6.868 12.132 -5.539 1.00 78.88 126 GLU A N 1
ATOM 1003 C CA . GLU A 1 126 ? 7.969 11.617 -4.732 1.00 78.88 126 GLU A CA 1
ATOM 1004 C C . GLU A 1 126 ? 7.808 12.082 -3.283 1.00 78.88 126 GLU A C 1
ATOM 1006 O O . GLU A 1 126 ? 8.063 13.242 -2.935 1.00 78.88 126 GLU A O 1
ATOM 1011 N N . ALA A 1 127 ? 7.342 11.197 -2.408 1.00 83.19 127 ALA A N 1
ATOM 1012 C CA . ALA A 1 127 ? 7.040 11.578 -1.039 1.00 83.19 127 ALA A CA 1
ATOM 1013 C C . ALA A 1 127 ? 7.256 10.433 -0.053 1.00 83.19 127 ALA A C 1
ATOM 1015 O O . ALA A 1 127 ? 7.183 9.263 -0.410 1.00 83.19 127 ALA A O 1
ATOM 1016 N N . THR A 1 128 ? 7.493 10.793 1.205 1.00 86.75 128 THR A N 1
ATOM 1017 C CA . THR A 1 128 ? 7.638 9.879 2.340 1.00 86.75 128 THR A CA 1
ATOM 1018 C C . THR A 1 128 ? 6.426 9.999 3.260 1.00 86.75 128 THR A C 1
ATOM 1020 O O . THR A 1 128 ? 6.076 11.095 3.711 1.00 86.75 128 THR A O 1
ATOM 1023 N N . LEU A 1 129 ? 5.798 8.870 3.578 1.00 89.06 129 LEU A N 1
ATOM 1024 C CA . LEU A 1 129 ? 4.648 8.796 4.474 1.00 89.06 129 LEU A CA 1
ATOM 1025 C C . LEU A 1 129 ? 4.983 9.211 5.909 1.00 89.06 129 LEU A C 1
ATOM 1027 O O . LEU A 1 129 ? 5.902 8.686 6.537 1.00 89.06 129 LEU A O 1
ATOM 1031 N N . LEU A 1 130 ? 4.134 10.060 6.491 1.00 91.19 130 LEU A N 1
ATOM 1032 C CA . LEU A 1 130 ? 4.145 10.348 7.923 1.00 91.19 130 LEU A CA 1
ATOM 1033 C C . LEU A 1 130 ? 3.120 9.450 8.632 1.00 91.19 130 LEU A C 1
ATOM 1035 O O . LEU A 1 130 ? 1.952 9.814 8.752 1.00 91.19 130 LEU A O 1
ATOM 1039 N N . LYS A 1 131 ? 3.531 8.273 9.128 1.00 89.50 131 LYS A N 1
ATOM 1040 C CA . LYS A 1 131 ? 2.619 7.268 9.734 1.00 89.50 131 LYS A CA 1
ATOM 1041 C C . LYS A 1 131 ? 1.722 7.847 10.849 1.00 89.50 131 LYS A C 1
ATOM 1043 O O . LYS A 1 131 ? 0.541 7.523 10.943 1.00 89.50 131 LYS A O 1
ATOM 1048 N N . SER A 1 132 ? 2.246 8.780 11.646 1.00 90.19 132 SER A N 1
ATOM 1049 C CA . SER A 1 132 ? 1.524 9.479 12.725 1.00 90.19 132 SER A CA 1
ATOM 1050 C C . SER A 1 132 ? 0.458 10.479 12.252 1.00 90.19 132 SER A C 1
ATOM 1052 O O . SER A 1 132 ? -0.252 11.056 13.075 1.00 90.19 132 SER A O 1
ATOM 1054 N N . SER A 1 133 ? 0.306 10.701 10.950 1.00 91.19 133 SER A N 1
ATOM 1055 C CA . SER A 1 133 ? -0.719 11.590 10.387 1.00 91.19 133 SER A CA 1
ATOM 1056 C C . SER A 1 133 ? -1.947 10.849 9.853 1.00 91.19 133 SER A C 1
ATOM 1058 O O . SER A 1 133 ? -2.931 11.492 9.498 1.00 91.19 133 SER A O 1
ATOM 1060 N N . ILE A 1 134 ? -1.907 9.511 9.800 1.00 92.25 134 ILE A N 1
ATOM 1061 C CA . ILE A 1 134 ? -3.003 8.700 9.265 1.00 92.25 134 ILE A CA 1
ATOM 1062 C C . ILE A 1 134 ? -4.261 8.920 10.111 1.00 92.25 134 ILE A C 1
ATOM 1064 O O . ILE A 1 134 ? -4.284 8.616 11.308 1.00 92.25 134 ILE A O 1
ATOM 1068 N N . ASN A 1 135 ? -5.317 9.408 9.464 1.00 91.38 135 ASN A N 1
ATOM 1069 C CA . ASN A 1 135 ? -6.648 9.577 10.025 1.00 91.38 135 ASN A CA 1
ATOM 1070 C C . ASN A 1 135 ? -7.641 8.785 9.169 1.00 91.38 135 ASN A C 1
ATOM 1072 O O . ASN A 1 135 ? -7.861 9.107 8.008 1.00 91.38 135 ASN A O 1
ATOM 1076 N N . LEU A 1 136 ? -8.238 7.734 9.735 1.00 90.06 136 LEU A N 1
ATOM 1077 C CA . LEU A 1 136 ? -9.234 6.913 9.032 1.00 90.06 136 LEU A CA 1
ATOM 1078 C C . LEU A 1 136 ? -10.682 7.370 9.274 1.00 90.06 136 LEU A C 1
ATOM 1080 O O . LEU A 1 136 ? -11.584 6.876 8.604 1.00 90.06 136 LEU A O 1
ATOM 1084 N N . SER A 1 137 ? -10.912 8.285 10.222 1.00 89.06 137 SER A N 1
ATOM 1085 C CA . SER A 1 137 ? -12.231 8.892 10.461 1.00 89.06 137 SER A CA 1
ATOM 1086 C C . SER A 1 137 ? -12.522 9.988 9.436 1.00 89.06 137 SER A C 1
ATOM 1088 O O . SER A 1 137 ? -13.626 10.074 8.913 1.00 89.06 137 SER A O 1
ATOM 1090 N N . GLU A 1 138 ? -11.499 10.771 9.089 1.00 91.69 138 GLU A N 1
ATOM 1091 C CA . GLU A 1 138 ? -11.457 11.618 7.895 1.00 91.69 138 GLU A CA 1
ATOM 1092 C C . GLU A 1 138 ? -10.348 11.061 6.984 1.00 91.69 138 GLU A C 1
ATOM 1094 O O . GLU A 1 138 ? -9.212 11.525 7.104 1.00 91.69 138 GLU A O 1
ATOM 1099 N N . PRO A 1 139 ? -10.638 10.049 6.132 1.00 90.94 139 PRO A N 1
ATOM 1100 C CA . PRO A 1 139 ? -9.647 9.248 5.409 1.00 90.94 139 PRO A CA 1
ATOM 1101 C C . PRO A 1 139 ? -8.589 10.098 4.702 1.00 90.94 139 PRO A C 1
ATOM 1103 O O . PRO A 1 139 ? -8.776 10.580 3.582 1.00 90.94 139 PRO A O 1
ATOM 1106 N N . SER A 1 140 ? -7.462 10.292 5.374 1.00 93.12 140 SER A N 1
ATOM 1107 C CA . SER A 1 140 ? -6.378 11.152 4.928 1.00 93.12 140 SER A CA 1
ATOM 1108 C C . SER A 1 140 ? -5.075 10.820 5.644 1.00 93.12 140 SER A C 1
ATOM 1110 O O . SER A 1 140 ? -5.057 10.182 6.698 1.00 93.12 140 SER A O 1
ATOM 1112 N N . LEU A 1 141 ? -3.976 11.251 5.042 1.00 92.00 141 LEU A N 1
ATOM 1113 C CA . LEU A 1 141 ? -2.634 11.175 5.603 1.00 92.00 141 LEU A CA 1
ATOM 1114 C C . LEU A 1 141 ? -1.818 12.366 5.121 1.00 92.00 141 LEU A C 1
ATOM 1116 O O . LEU A 1 141 ? -2.180 13.016 4.146 1.00 92.00 141 LEU A O 1
ATOM 1120 N N . SER A 1 142 ? -0.702 12.625 5.776 1.00 92.06 142 SER A N 1
ATOM 1121 C CA . SER A 1 142 ? 0.301 13.581 5.341 1.00 92.06 142 SER A CA 1
ATOM 1122 C C . SER A 1 142 ? 1.529 12.856 4.806 1.00 92.06 142 SER A C 1
ATOM 1124 O O . SER A 1 142 ? 1.975 11.849 5.364 1.00 92.06 142 SER A O 1
ATOM 1126 N N . VAL A 1 143 ? 2.107 13.413 3.748 1.00 90.56 143 VAL A N 1
ATOM 1127 C CA . VAL A 1 143 ? 3.399 12.994 3.202 1.00 90.56 143 VAL A CA 1
ATOM 1128 C C . VAL A 1 143 ? 4.366 14.169 3.197 1.00 90.56 143 VAL A C 1
ATOM 1130 O O . VAL A 1 143 ? 3.955 15.316 3.001 1.00 90.56 143 VAL A O 1
ATOM 1133 N N . LYS A 1 144 ? 5.651 13.892 3.411 1.00 90.75 144 LYS A N 1
ATOM 1134 C CA . LYS A 1 144 ? 6.735 14.852 3.197 1.00 90.75 144 LYS A CA 1
ATOM 1135 C C . LYS A 1 144 ? 7.278 14.661 1.785 1.00 90.75 144 LYS A C 1
ATOM 1137 O O . LYS A 1 144 ? 7.725 13.568 1.461 1.00 90.75 144 LYS A O 1
ATOM 1142 N N . MET A 1 145 ? 7.251 15.704 0.964 1.00 88.12 145 MET A N 1
ATOM 1143 C CA . MET A 1 145 ? 7.808 15.663 -0.392 1.00 88.12 145 MET A CA 1
ATOM 1144 C C . MET A 1 145 ? 9.327 15.480 -0.325 1.00 88.12 145 MET A C 1
ATOM 1146 O O . MET A 1 145 ? 10.001 16.264 0.352 1.00 88.12 145 MET A O 1
ATOM 1150 N N . ARG A 1 146 ? 9.867 14.460 -1.003 1.00 83.75 146 ARG A N 1
ATOM 1151 C CA . ARG A 1 146 ? 11.317 14.211 -1.029 1.00 83.75 146 ARG A CA 1
ATOM 1152 C C . ARG A 1 146 ? 12.033 15.394 -1.688 1.00 83.75 146 ARG A C 1
ATOM 1154 O O . ARG A 1 146 ? 11.450 16.129 -2.478 1.00 83.75 146 ARG A O 1
ATOM 1161 N N . GLY A 1 147 ? 13.258 15.668 -1.244 1.00 82.94 147 GLY A N 1
ATOM 1162 C CA . GLY A 1 147 ? 14.019 16.845 -1.685 1.00 82.94 147 GLY A CA 1
ATOM 1163 C C . GLY A 1 147 ? 13.489 18.199 -1.187 1.00 82.94 147 GLY A C 1
ATOM 1164 O O . GLY A 1 147 ? 14.095 19.226 -1.476 1.00 82.94 147 GLY A O 1
ATOM 1165 N N . THR A 1 148 ? 12.398 18.243 -0.409 1.00 84.62 148 THR A N 1
ATOM 1166 C CA . THR A 1 148 ? 11.857 19.493 0.150 1.00 84.62 148 THR A CA 1
ATOM 1167 C C . THR A 1 148 ? 11.447 19.339 1.620 1.00 84.62 148 THR A C 1
ATOM 1169 O O . THR A 1 148 ? 11.409 18.243 2.179 1.00 84.62 148 THR A O 1
ATOM 1172 N N . ASN A 1 149 ? 11.083 20.453 2.262 1.00 85.38 149 ASN A N 1
ATOM 1173 C CA . ASN A 1 149 ? 10.454 20.449 3.589 1.00 85.38 149 ASN A CA 1
ATOM 1174 C C . ASN A 1 149 ? 8.926 20.592 3.539 1.00 85.38 149 ASN A C 1
ATOM 1176 O O . ASN A 1 149 ? 8.286 20.788 4.571 1.00 85.38 149 ASN A O 1
ATOM 1180 N N . ARG A 1 150 ? 8.321 20.481 2.351 1.00 90.06 150 ARG A N 1
ATOM 1181 C CA . ARG A 1 150 ? 6.877 20.631 2.180 1.00 90.06 150 ARG A CA 1
ATOM 1182 C C . ARG A 1 150 ? 6.145 19.370 2.637 1.00 90.06 150 ARG A C 1
ATOM 1184 O O . ARG A 1 150 ? 6.468 18.260 2.214 1.00 90.06 150 ARG A O 1
ATOM 1191 N N . VAL A 1 151 ? 5.109 19.564 3.450 1.00 91.88 151 VAL A N 1
ATOM 1192 C CA . VAL A 1 151 ? 4.175 18.512 3.870 1.00 91.88 151 VAL A CA 1
ATOM 1193 C C . VAL A 1 151 ? 2.835 18.727 3.175 1.00 91.88 151 VAL A C 1
ATOM 1195 O O . VAL A 1 151 ? 2.322 19.845 3.141 1.00 91.88 151 VAL A O 1
ATOM 1198 N N . VAL A 1 152 ? 2.267 17.663 2.608 1.00 90.31 152 VAL A N 1
ATOM 1199 C CA . VAL A 1 152 ? 0.984 17.706 1.893 1.00 90.31 152 VAL A CA 1
ATOM 1200 C C . VAL A 1 152 ? 0.022 16.689 2.493 1.00 90.31 152 VAL A C 1
ATOM 1202 O O . VAL A 1 152 ? 0.391 15.532 2.684 1.00 90.31 152 VAL A O 1
ATOM 1205 N N . LYS A 1 153 ? -1.217 17.114 2.772 1.00 92.00 153 LYS A N 1
ATOM 1206 C CA . LYS A 1 153 ? -2.317 16.226 3.180 1.00 92.00 153 LYS A CA 1
ATOM 1207 C C . LYS A 1 153 ? -2.953 15.608 1.931 1.00 92.00 153 LYS A C 1
ATOM 1209 O O . LYS A 1 153 ? -3.431 16.324 1.055 1.00 92.00 153 LYS A O 1
ATOM 1214 N N . ILE A 1 154 ? -2.985 14.284 1.868 1.00 90.75 154 ILE A N 1
ATOM 1215 C CA . ILE A 1 154 ? -3.544 13.481 0.781 1.00 90.75 154 ILE A CA 1
ATOM 1216 C C . ILE A 1 154 ? -4.803 12.776 1.279 1.00 90.75 154 ILE A C 1
ATOM 1218 O O . ILE A 1 154 ? -4.850 12.263 2.398 1.00 90.75 154 ILE A O 1
ATOM 1222 N N . LYS A 1 155 ? -5.838 12.737 0.435 1.00 93.00 155 LYS A N 1
ATOM 1223 C CA . LYS A 1 155 ? -7.069 11.989 0.711 1.00 93.00 155 LYS A CA 1
ATOM 1224 C C . LYS A 1 155 ? -6.894 10.509 0.389 1.00 93.00 155 LYS A C 1
ATOM 1226 O O . LYS A 1 155 ? -6.395 10.140 -0.676 1.00 93.00 155 LYS A O 1
ATOM 1231 N N . LEU A 1 156 ? -7.407 9.678 1.282 1.00 93.19 156 LEU A N 1
ATOM 1232 C CA . LEU A 1 156 ? -7.514 8.242 1.108 1.00 93.19 156 LEU A CA 1
ATOM 1233 C C . LEU A 1 156 ? -8.872 7.883 0.493 1.00 93.19 156 LEU A C 1
ATOM 1235 O O . LEU A 1 156 ? -9.922 8.364 0.919 1.00 93.19 156 LEU A O 1
ATOM 1239 N N . LYS A 1 157 ? -8.860 7.016 -0.516 1.00 93.31 157 LYS A N 1
ATOM 1240 C CA . LYS A 1 157 ? -10.040 6.406 -1.127 1.00 93.31 157 LYS A CA 1
ATOM 1241 C C . LYS A 1 157 ? -10.198 4.994 -0.573 1.00 93.31 157 LYS A C 1
ATOM 1243 O O . LYS A 1 157 ? -9.277 4.190 -0.670 1.00 93.31 157 LYS A O 1
ATOM 1248 N N . ARG A 1 158 ? -11.371 4.684 -0.023 1.00 93.38 158 ARG A N 1
ATOM 1249 C CA . ARG A 1 158 ? -11.708 3.316 0.385 1.00 93.38 158 ARG A CA 1
ATOM 1250 C C . ARG A 1 158 ? -11.803 2.407 -0.845 1.00 93.38 158 ARG A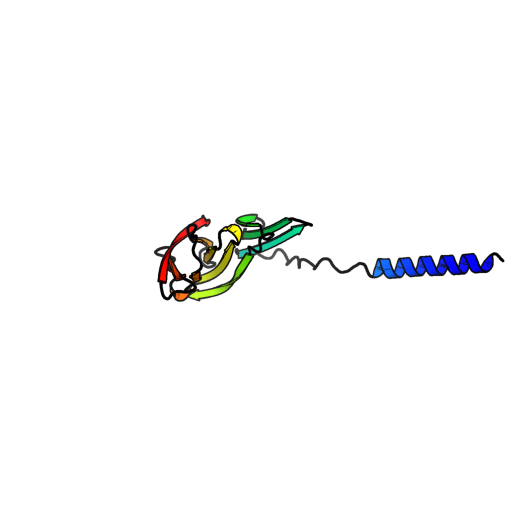 C 1
ATOM 1252 O O . ARG A 1 158 ? -12.393 2.805 -1.850 1.00 93.38 158 ARG A O 1
ATOM 1259 N N . VAL A 1 159 ? -11.249 1.203 -0.749 1.00 91.56 159 VAL A N 1
ATOM 1260 C CA . VAL A 1 159 ? -11.290 0.177 -1.804 1.00 91.56 159 VAL A CA 1
ATOM 1261 C C . VAL A 1 159 ? -12.098 -1.059 -1.430 1.00 91.56 159 VAL A C 1
ATOM 1263 O O . VAL A 1 159 ? -12.684 -1.679 -2.319 1.00 91.56 159 VAL A O 1
ATOM 1266 N N . PHE A 1 160 ? -12.180 -1.389 -0.144 1.00 88.56 160 PHE A N 1
ATOM 1267 C CA . PHE A 1 160 ? -13.057 -2.417 0.416 1.00 88.56 160 PHE A CA 1
ATOM 1268 C C . PHE A 1 160 ? -13.399 -2.072 1.870 1.00 88.56 160 PHE A C 1
ATOM 1270 O O . PHE A 1 160 ? -12.659 -1.281 2.502 1.00 88.56 160 PHE A O 1
#

Foldseek 3Di:
DPPVVVVVVVVVVVVVVVVVVVVPPDPPPPPPDDLPAPQWDWDWDWDDDDQWIKIFIWTDGRPDTDTPDIDTCSLPWDKDWPAWDDDPNWIKTKIWTQDNVLRDIKMWIATSVVRWIKIFDDDSFQWAWDPVQQDPVQGWGWTQGPPDRDIDITHIDIDD

Sequence (160 aa):
MMKHYYSLLLTIVLLCCVNLSYSRVLPHKAVASSPQHASKHIEIATFEKADHCVSYLYHVDKRAKRVVYKIYCDDGSDITDLGSYKRSGKSLQIYEIYNASADSYLYVIYDASTDKGYLTRTSSMEATLLKSSINLSEPSLSVKMRGTNRVVKIKLKRVF

Nearest PDB structures (foldseek):
  6uz7-assembly1_AD  TM=5.773E-01  e=5.897E-01  Kluyveromyces lactis
  3j6y-assembly1_L5  TM=5.601E-01  e=9.454E-01  Saccharomyces cerevisiae W303
  3fcx-assembly2_A-2  TM=4.570E-01  e=1.869E+00  Homo sapiens
  2rdy-assembly1_B  TM=3.198E-01  e=9.015E+00  Halalkalibacterium halodurans C-125

Mean predicted aligned error: 12.71 Å

Solvent-accessible surface area (backbone atoms only — not comparable to full-atom values): 9296 Å² total; per-residue (Å²): 136,71,72,64,58,58,57,53,53,52,52,52,53,51,53,52,54,56,54,64,65,64,67,66,68,67,72,77,75,74,76,78,70,70,93,69,73,57,66,70,46,77,47,78,50,74,49,77,54,101,91,46,32,39,39,35,36,28,41,35,51,71,89,48,75,42,83,75,45,77,48,62,33,76,72,68,18,48,78,46,79,74,49,80,48,78,56,97,92,36,44,31,39,37,33,42,33,44,38,47,93,66,57,20,39,42,43,40,39,34,34,66,75,75,68,33,34,30,30,47,61,90,44,83,38,53,51,46,79,40,77,93,48,61,33,81,89,65,44,26,32,34,29,37,32,63,100,54,91,52,73,46,82,43,54,40,42,77,78,83

pLDDT: mean 80.38, std 18.56, range [35.25, 96.31]

Radius of gyration: 24.32 Å; Cα contacts (8 Å,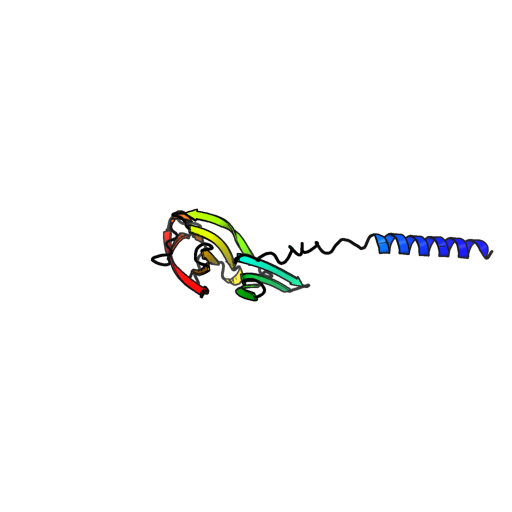 |Δi|>4): 284; chains: 1; bounding box: 51×77×45 Å